Protein AF-A0A8T4YRM4-F1 (afdb_monomer_lite)

Secondary structure (DSSP, 8-state):
-HHHHHHHHHHHSTT-EEEETTTTEEEETTTEEEETTEEE--SHHHHHHHHHHHHHHHHHHHHHHHT-

Structure (mmCIF, N/CA/C/O backbone):
data_AF-A0A8T4YRM4-F1
#
_entry.id   AF-A0A8T4YRM4-F1
#
loop_
_atom_site.group_PDB
_atom_site.id
_atom_site.type_symbol
_atom_site.label_atom_id
_atom_site.label_alt_id
_atom_site.label_comp_id
_atom_site.label_asym_id
_atom_site.label_entity_id
_atom_site.label_seq_id
_atom_site.pdbx_PDB_ins_code
_atom_site.Cartn_x
_atom_site.Cartn_y
_atom_site.Cartn_z
_atom_site.occupancy
_atom_site.B_iso_or_equiv
_atom_site.auth_seq_id
_atom_site.auth_comp_id
_atom_site.auth_asym_id
_atom_site.auth_atom_id
_atom_site.pdbx_PDB_model_num
ATOM 1 N N . ASP A 1 1 ? -10.016 4.901 5.241 1.00 88.44 1 ASP A N 1
ATOM 2 C CA . ASP A 1 1 ? -10.447 5.396 3.921 1.00 88.44 1 ASP A CA 1
ATOM 3 C C . ASP A 1 1 ? -9.377 5.043 2.884 1.00 88.44 1 ASP A C 1
ATOM 5 O O . ASP A 1 1 ? -8.197 5.182 3.190 1.00 88.44 1 ASP A O 1
ATOM 9 N N . MET A 1 2 ? -9.754 4.542 1.703 1.00 91.06 2 MET A N 1
ATOM 10 C CA . MET A 1 2 ? -8.792 4.215 0.637 1.00 91.06 2 MET A CA 1
ATOM 11 C C . MET A 1 2 ? -8.142 5.466 0.035 1.00 91.06 2 MET A C 1
ATOM 13 O O . MET A 1 2 ? -6.986 5.412 -0.372 1.00 91.06 2 MET A O 1
ATOM 17 N N . GLU A 1 3 ? -8.834 6.605 0.022 1.00 93.19 3 GLU A N 1
ATOM 18 C CA . GLU A 1 3 ? -8.261 7.866 -0.447 1.00 93.19 3 GLU A CA 1
ATOM 19 C C . GLU A 1 3 ? -7.169 8.371 0.510 1.00 93.19 3 GLU A C 1
ATOM 21 O O . GLU A 1 3 ? -6.086 8.761 0.076 1.00 93.19 3 GLU A O 1
ATOM 26 N N . GLU A 1 4 ? -7.414 8.296 1.822 1.00 93.81 4 GLU A N 1
ATOM 27 C CA . GLU A 1 4 ? -6.416 8.617 2.855 1.00 93.81 4 GLU A CA 1
ATOM 28 C C . GLU A 1 4 ? -5.187 7.708 2.725 1.00 93.81 4 GLU A C 1
ATOM 30 O O . GLU A 1 4 ? -4.047 8.180 2.761 1.00 93.81 4 GLU A O 1
ATOM 35 N N . PHE A 1 5 ? -5.411 6.411 2.495 1.00 94.81 5 PHE A N 1
ATOM 36 C CA . PHE A 1 5 ? -4.323 5.466 2.274 1.00 94.81 5 PHE A CA 1
ATOM 37 C C . PHE A 1 5 ? -3.527 5.781 1.000 1.00 94.81 5 PHE A C 1
ATOM 39 O O . PHE A 1 5 ? -2.297 5.731 1.020 1.00 94.81 5 PHE A O 1
ATOM 46 N N . ALA A 1 6 ? -4.196 6.169 -0.090 1.00 95.69 6 ALA A N 1
ATOM 47 C CA . ALA A 1 6 ? -3.538 6.571 -1.331 1.00 95.69 6 ALA A CA 1
ATOM 48 C C . ALA A 1 6 ? -2.630 7.794 -1.134 1.00 95.69 6 ALA A C 1
ATOM 50 O O . ALA A 1 6 ? -1.496 7.786 -1.608 1.00 95.69 6 ALA A O 1
ATOM 51 N N . ARG A 1 7 ? -3.086 8.809 -0.386 1.00 95.12 7 ARG A N 1
ATOM 52 C CA . ARG A 1 7 ? -2.271 9.992 -0.052 1.00 95.12 7 ARG A CA 1
ATOM 53 C C . ARG A 1 7 ? -1.028 9.610 0.751 1.00 95.12 7 ARG A C 1
ATOM 55 O O . ARG A 1 7 ? 0.069 10.047 0.425 1.00 95.12 7 ARG A O 1
ATOM 62 N N . ARG A 1 8 ? -1.180 8.731 1.746 1.00 94.56 8 ARG A N 1
ATOM 63 C CA . ARG A 1 8 ? -0.056 8.233 2.555 1.00 94.56 8 ARG A CA 1
ATOM 64 C C . ARG A 1 8 ? 0.940 7.417 1.733 1.00 94.56 8 ARG A C 1
ATOM 66 O O . ARG A 1 8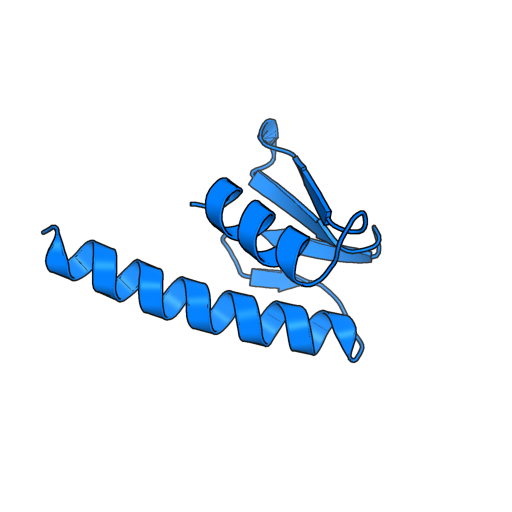 ? 2.142 7.484 1.973 1.00 94.56 8 ARG A O 1
ATOM 73 N N . LEU A 1 9 ? 0.458 6.642 0.763 1.00 95.56 9 LEU A N 1
ATOM 74 C CA . LEU A 1 9 ? 1.335 5.953 -0.178 1.00 95.56 9 LEU A CA 1
ATOM 75 C C . LEU A 1 9 ? 2.063 6.940 -1.100 1.00 95.56 9 LEU A C 1
ATOM 77 O O . LEU A 1 9 ? 3.238 6.718 -1.363 1.00 95.56 9 LEU A O 1
ATOM 81 N N . GLU A 1 10 ? 1.415 8.012 -1.561 1.00 96.12 10 GLU A N 1
ATOM 82 C CA . GLU A 1 10 ? 2.018 9.024 -2.446 1.00 96.12 10 GLU A CA 1
ATOM 83 C C . GLU A 1 10 ? 3.158 9.796 -1.756 1.00 96.12 10 GLU A C 1
ATOM 85 O O . GLU A 1 10 ? 4.160 10.110 -2.394 1.00 96.12 10 GLU A O 1
ATOM 90 N N . GLU A 1 11 ? 3.076 10.023 -0.441 1.00 96.00 11 GLU A N 1
ATOM 91 C CA . GLU A 1 11 ? 4.180 10.600 0.346 1.00 96.00 11 GLU A CA 1
ATOM 92 C C . GLU A 1 11 ? 5.434 9.709 0.359 1.00 96.00 11 GLU A C 1
ATOM 94 O O . GLU A 1 11 ? 6.561 10.205 0.391 1.00 96.00 11 GLU A O 1
ATOM 99 N N . VAL A 1 12 ? 5.250 8.386 0.331 1.00 95.25 12 VAL A N 1
ATOM 100 C CA . VAL A 1 12 ? 6.347 7.404 0.349 1.00 95.25 12 VAL A CA 1
ATOM 101 C C . VAL A 1 12 ? 6.828 7.071 -1.064 1.00 95.25 12 VAL A C 1
ATOM 103 O O . VAL A 1 12 ? 8.019 6.845 -1.283 1.00 95.25 12 VAL A O 1
ATOM 106 N N . PHE A 1 13 ? 5.907 7.029 -2.023 1.00 94.94 13 PHE A N 1
ATOM 107 C CA . PHE A 1 13 ? 6.128 6.629 -3.407 1.00 94.94 13 PHE A CA 1
ATOM 108 C C . PHE A 1 13 ? 5.643 7.728 -4.369 1.00 94.94 13 PHE A C 1
ATOM 110 O O . PHE A 1 13 ? 4.670 7.527 -5.098 1.00 94.94 13 PHE A O 1
ATOM 117 N N . PRO A 1 14 ? 6.322 8.884 -4.415 1.00 94.62 14 PRO A N 1
ATOM 118 C CA . PRO A 1 14 ? 5.857 10.031 -5.186 1.00 94.62 14 PRO A CA 1
ATOM 119 C C . PRO A 1 14 ? 5.791 9.721 -6.681 1.00 94.62 14 PRO A C 1
ATOM 121 O O . PRO A 1 14 ? 6.726 9.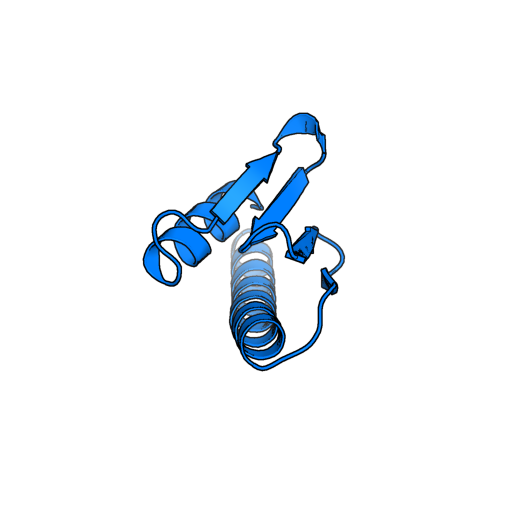148 -7.249 1.00 94.62 14 PRO A O 1
ATOM 124 N N . LYS A 1 15 ? 4.700 10.144 -7.329 1.00 94.88 15 LYS A N 1
ATOM 125 C CA . LYS A 1 15 ? 4.385 9.929 -8.754 1.00 94.88 15 LYS A CA 1
ATOM 126 C C . LYS A 1 15 ? 4.261 8.460 -9.160 1.00 94.88 15 LYS A C 1
ATOM 128 O O . LYS A 1 15 ? 4.272 8.149 -10.350 1.00 94.88 15 LYS A O 1
ATOM 133 N N . MET A 1 16 ? 4.175 7.555 -8.190 1.00 95.50 16 MET A N 1
ATOM 134 C CA . MET A 1 16 ? 4.077 6.116 -8.426 1.00 95.50 16 MET A CA 1
ATOM 135 C C . MET A 1 16 ? 2.740 5.543 -7.962 1.00 95.50 16 MET A C 1
ATOM 137 O O . MET A 1 16 ? 2.500 4.358 -8.195 1.00 95.50 16 MET A O 1
ATOM 141 N N . VAL A 1 17 ? 1.878 6.345 -7.331 1.00 96.88 17 VAL A N 1
ATOM 142 C CA . VAL A 1 17 ? 0.578 5.909 -6.826 1.00 96.88 17 VAL A CA 1
ATOM 143 C C . VAL A 1 17 ? -0.537 6.442 -7.711 1.00 96.88 17 VAL A C 1
ATOM 145 O O . VAL A 1 17 ? -0.592 7.615 -8.068 1.00 96.88 17 VAL A O 1
ATOM 148 N N . ARG A 1 18 ? -1.473 5.560 -8.049 1.00 96.06 18 ARG A N 1
ATOM 149 C CA . ARG A 1 18 ? -2.712 5.921 -8.730 1.00 96.06 18 ARG A CA 1
ATOM 150 C C . ARG A 1 18 ? -3.882 5.325 -7.976 1.00 96.06 18 ARG A C 1
ATOM 152 O O . ARG A 1 18 ? -3.945 4.112 -7.799 1.00 96.06 18 ARG A O 1
ATOM 159 N N . TYR A 1 19 ? -4.809 6.174 -7.554 1.00 96.31 19 TYR A N 1
ATOM 160 C CA . TYR A 1 19 ? -6.077 5.749 -6.978 1.00 96.31 19 TYR A CA 1
ATOM 161 C C . TYR A 1 19 ? -7.157 5.726 -8.061 1.00 96.31 19 TYR A C 1
ATOM 163 O O . TYR A 1 19 ? -7.244 6.648 -8.870 1.00 96.31 19 TYR A O 1
ATOM 171 N N . ILE A 1 20 ? -7.948 4.656 -8.086 1.00 95.00 20 ILE A N 1
ATOM 172 C CA . ILE A 1 20 ? -9.101 4.446 -8.963 1.00 95.00 20 ILE A CA 1
ATOM 173 C C . ILE A 1 20 ? -10.337 4.422 -8.050 1.00 95.00 20 ILE A C 1
ATOM 175 O O . ILE A 1 20 ? -10.661 3.357 -7.503 1.00 95.00 20 ILE A O 1
ATOM 179 N N . PRO A 1 21 ? -10.993 5.577 -7.821 1.00 92.50 21 PRO A N 1
ATOM 180 C CA . PRO A 1 21 ? -12.091 5.699 -6.863 1.00 92.50 21 PRO A CA 1
ATOM 181 C C . PRO A 1 21 ? -13.269 4.774 -7.171 1.00 92.50 21 PRO A C 1
ATOM 183 O O . PRO A 1 21 ? -13.849 4.189 -6.259 1.00 92.50 21 PRO A O 1
ATOM 186 N N . GLU A 1 22 ? -13.582 4.586 -8.454 1.00 92.62 22 GLU A N 1
ATOM 187 C CA . GLU A 1 22 ? -14.711 3.780 -8.927 1.00 92.62 22 GLU A CA 1
ATOM 18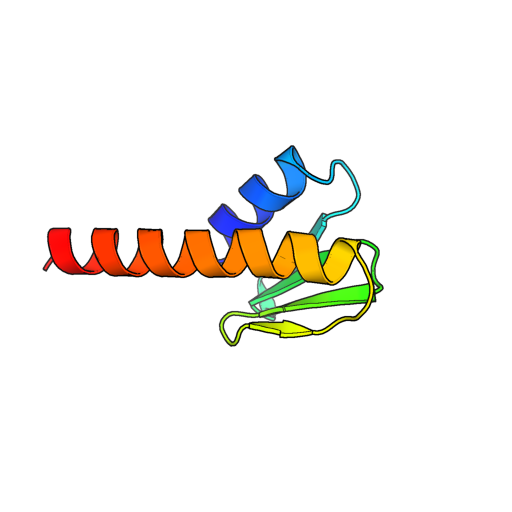8 C C . GLU A 1 22 ? -14.554 2.304 -8.547 1.00 92.62 22 GLU A C 1
ATOM 190 O O . GLU A 1 22 ? -15.534 1.623 -8.255 1.00 92.62 22 GLU A O 1
ATOM 195 N N . ALA A 1 23 ? -13.311 1.816 -8.526 1.00 93.44 23 ALA A N 1
ATOM 196 C CA . ALA A 1 23 ? -12.984 0.435 -8.190 1.00 93.44 23 ALA A CA 1
ATOM 197 C C . ALA A 1 23 ? -12.509 0.265 -6.738 1.00 93.44 23 ALA A C 1
ATOM 199 O O . ALA A 1 23 ? -12.309 -0.867 -6.300 1.00 93.44 23 ALA A O 1
ATOM 200 N N . ARG A 1 24 ? -12.286 1.365 -6.002 1.00 93.81 24 ARG A N 1
ATOM 201 C CA . ARG A 1 24 ? -11.580 1.383 -4.706 1.00 93.81 24 ARG A CA 1
ATOM 202 C C . ARG A 1 24 ? -10.242 0.641 -4.752 1.00 93.81 24 ARG A C 1
ATOM 204 O O . ARG A 1 24 ? -9.873 -0.095 -3.837 1.00 93.81 24 ARG A O 1
ATOM 211 N N . VAL A 1 25 ? -9.517 0.834 -5.849 1.00 95.81 25 VAL A N 1
ATOM 212 C CA . VAL A 1 25 ? -8.226 0.194 -6.107 1.00 95.81 25 VAL A CA 1
ATOM 213 C C . VAL A 1 25 ? -7.147 1.260 -6.117 1.00 95.81 25 VAL A C 1
ATOM 215 O O . VAL A 1 25 ? -7.294 2.291 -6.767 1.00 95.81 25 VAL A O 1
ATOM 218 N N . ILE A 1 26 ? -6.033 0.990 -5.449 1.00 96.88 26 ILE A N 1
ATOM 219 C CA . ILE A 1 26 ? -4.806 1.767 -5.604 1.00 96.88 26 ILE A CA 1
ATOM 220 C C . ILE A 1 26 ? -3.798 0.897 -6.338 1.00 96.88 26 ILE A C 1
ATOM 222 O O . ILE A 1 26 ? -3.615 -0.273 -6.006 1.00 96.88 26 ILE A O 1
ATOM 226 N N . THR A 1 27 ? -3.122 1.459 -7.328 1.00 96.44 27 THR A N 1
ATOM 227 C CA . THR A 1 27 ? -1.995 0.809 -7.991 1.00 96.44 27 THR A CA 1
ATOM 228 C C . THR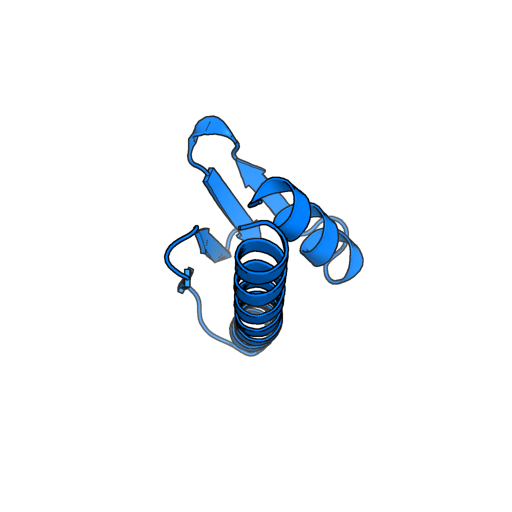 A 1 27 ? -0.712 1.557 -7.678 1.00 96.44 27 THR A C 1
ATOM 230 O O . THR A 1 27 ? -0.666 2.776 -7.840 1.00 96.44 27 THR A O 1
ATOM 233 N N . VAL A 1 28 ? 0.328 0.828 -7.277 1.00 96.00 28 VAL A N 1
ATOM 234 C CA . VAL A 1 28 ? 1.686 1.355 -7.105 1.00 96.00 28 VAL A CA 1
ATOM 235 C C . VAL A 1 28 ? 2.565 0.787 -8.215 1.00 96.00 28 VAL A C 1
ATOM 237 O O . VAL A 1 28 ? 2.617 -0.433 -8.403 1.00 96.00 28 VAL A O 1
ATOM 240 N N . LEU A 1 29 ? 3.230 1.665 -8.973 1.00 93.69 29 LEU A N 1
ATOM 241 C CA . LEU A 1 29 ? 4.073 1.303 -10.125 1.00 93.69 29 LEU A CA 1
ATOM 242 C C . LEU A 1 29 ? 3.365 0.435 -11.182 1.00 93.69 29 LEU A C 1
ATOM 244 O O . LEU A 1 29 ? 4.014 -0.360 -11.857 1.00 93.69 29 LEU A O 1
ATOM 248 N N . GLU A 1 30 ? 2.033 0.511 -11.265 1.00 89.62 30 GLU A N 1
ATOM 249 C CA . GLU A 1 30 ? 1.183 -0.323 -12.140 1.00 89.62 30 GLU A CA 1
ATOM 250 C C . GLU A 1 30 ? 1.328 -1.848 -11.936 1.00 89.62 30 GLU A C 1
ATOM 252 O O . GLU A 1 30 ? 0.723 -2.640 -12.654 1.00 89.62 30 GLU A O 1
ATOM 257 N N . ARG A 1 31 ? 2.110 -2.279 -10.938 1.00 92.44 31 ARG A N 1
ATOM 258 C CA . ARG A 1 31 ? 2.460 -3.684 -10.677 1.00 92.44 31 ARG A CA 1
ATOM 259 C C . ARG A 1 31 ? 1.918 -4.200 -9.357 1.00 92.44 31 ARG A C 1
ATOM 261 O O . ARG A 1 31 ? 1.708 -5.399 -9.213 1.00 92.44 31 ARG A O 1
ATOM 268 N N . ILE A 1 32 ? 1.733 -3.310 -8.390 1.00 96.56 32 ILE A N 1
ATOM 269 C CA . ILE A 1 32 ? 1.218 -3.649 -7.067 1.00 96.56 32 ILE A CA 1
ATOM 270 C C . ILE A 1 32 ? -0.196 -3.109 -6.987 1.00 96.56 32 ILE A C 1
ATOM 272 O O . ILE A 1 32 ? -0.412 -1.921 -7.222 1.00 96.56 32 ILE A O 1
ATOM 276 N N . ARG A 1 33 ? -1.147 -3.973 -6.645 1.00 96.62 33 ARG A N 1
ATOM 277 C CA . ARG A 1 33 ? -2.547 -3.601 -6.467 1.00 96.62 33 ARG A CA 1
ATOM 278 C C . ARG A 1 33 ? -2.888 -3.635 -4.986 1.00 96.62 33 ARG A C 1
ATOM 280 O O . ARG A 1 33 ? -2.585 -4.600 -4.298 1.00 96.62 33 ARG A O 1
ATOM 287 N N . VAL A 1 34 ? -3.524 -2.586 -4.495 1.00 96.62 34 VAL A N 1
ATOM 288 C CA . VAL A 1 34 ? -4.010 -2.486 -3.122 1.00 96.62 34 VAL A CA 1
ATOM 289 C C . VAL A 1 34 ? -5.513 -2.290 -3.176 1.00 96.62 34 VAL A C 1
ATOM 291 O O . VAL A 1 34 ? -6.020 -1.434 -3.902 1.00 96.62 34 VAL A O 1
ATOM 294 N N . THR A 1 35 ? -6.219 -3.089 -2.393 1.00 95.12 35 THR A N 1
ATOM 295 C CA . THR A 1 35 ? -7.665 -3.000 -2.199 1.00 95.12 35 THR A CA 1
ATOM 296 C C . THR A 1 35 ? -7.975 -2.991 -0.708 1.00 95.12 35 THR A C 1
ATOM 298 O O . THR A 1 35 ? -7.102 -3.262 0.115 1.00 95.12 35 THR A O 1
ATOM 301 N N . GLU A 1 36 ? -9.239 -2.780 -0.349 1.00 90.00 36 GLU A N 1
ATOM 302 C CA . GLU A 1 36 ? -9.711 -2.913 1.039 1.00 90.00 36 GLU A CA 1
ATOM 303 C C . GLU A 1 36 ? -9.444 -4.314 1.631 1.00 90.00 36 GLU A C 1
ATOM 305 O O . GLU A 1 36 ? -9.418 -4.483 2.847 1.00 90.00 36 GLU A O 1
ATOM 310 N N . ARG A 1 37 ? -9.227 -5.327 0.778 1.00 90.56 37 ARG A N 1
ATOM 311 C CA . ARG A 1 37 ? -8.946 -6.710 1.190 1.00 90.56 37 ARG A CA 1
ATOM 312 C C . ARG A 1 37 ? -7.464 -6.980 1.448 1.00 90.56 37 ARG A C 1
ATOM 314 O O . ARG A 1 37 ? -7.151 -7.993 2.064 1.00 90.56 37 ARG A O 1
ATOM 321 N N . GLY A 1 38 ? -6.565 -6.125 0.960 1.00 92.75 38 GLY A N 1
ATOM 322 C CA . GLY A 1 38 ? -5.123 -6.312 1.099 1.00 92.75 38 GLY A CA 1
ATOM 323 C C . GLY A 1 38 ? -4.315 -5.910 -0.132 1.00 92.75 38 GLY A C 1
ATOM 324 O O . GLY A 1 38 ? -4.807 -5.245 -1.048 1.00 92.75 38 GLY A O 1
ATOM 325 N N . VAL A 1 39 ? -3.050 -6.334 -0.127 1.00 96.50 39 VAL A N 1
ATOM 326 C CA . VAL A 1 39 ? -2.030 -5.975 -1.119 1.00 96.50 39 VAL A CA 1
ATOM 327 C C . VAL A 1 39 ? -1.654 -7.189 -1.966 1.00 96.50 39 VAL A C 1
ATOM 329 O O . VAL A 1 39 ? -1.191 -8.209 -1.454 1.00 96.50 39 VAL A O 1
ATOM 332 N N . GLU A 1 40 ? -1.788 -7.046 -3.277 1.00 95.56 40 GLU A N 1
ATOM 333 C CA . GLU A 1 40 ? -1.403 -8.017 -4.294 1.00 95.56 40 GLU A CA 1
ATOM 334 C C . GLU A 1 40 ? -0.131 -7.536 -5.002 1.00 95.56 40 GLU A C 1
ATOM 336 O O . GLU A 1 40 ? -0.081 -6.441 -5.564 1.00 95.56 40 GLU A O 1
ATOM 341 N N . GLY A 1 41 ? 0.915 -8.359 -4.967 1.00 93.62 41 GLY A N 1
ATOM 342 C CA . GLY A 1 41 ? 2.212 -8.043 -5.558 1.00 93.62 41 GLY A CA 1
ATOM 343 C C . GLY A 1 41 ? 3.359 -8.795 -4.888 1.00 93.62 41 GLY A C 1
ATOM 344 O O . GLY A 1 41 ? 3.207 -9.396 -3.817 1.00 93.62 41 GLY A O 1
ATOM 345 N N . THR A 1 42 ? 4.523 -8.755 -5.531 1.00 93.06 42 THR A N 1
ATOM 346 C CA . THR A 1 42 ? 5.750 -9.421 -5.079 1.00 93.06 42 THR A CA 1
ATOM 347 C C . THR A 1 42 ? 6.950 -8.474 -5.118 1.00 93.06 42 THR A C 1
ATOM 349 O O . THR A 1 42 ? 6.942 -7.452 -5.808 1.00 93.06 42 THR A O 1
ATOM 352 N N . GLY A 1 43 ? 7.988 -8.816 -4.352 1.00 94.25 43 GLY A N 1
ATOM 353 C CA . GLY A 1 43 ? 9.225 -8.046 -4.264 1.00 94.25 43 GLY A CA 1
ATOM 354 C C . GLY A 1 43 ? 9.233 -6.994 -3.145 1.00 94.25 43 GLY A C 1
ATOM 355 O O . GLY A 1 43 ? 8.221 -6.771 -2.478 1.00 94.25 43 GLY A O 1
ATOM 356 N N . PRO A 1 44 ? 10.371 -6.302 -2.961 1.00 94.31 44 PRO A N 1
ATOM 357 C CA . PRO A 1 44 ? 10.614 -5.447 -1.796 1.00 94.31 44 PRO A CA 1
ATOM 358 C C . PRO A 1 44 ? 9.647 -4.261 -1.699 1.00 94.31 44 PRO A C 1
ATOM 360 O O . PRO A 1 44 ? 9.306 -3.815 -0.605 1.00 94.31 44 PRO A O 1
ATOM 363 N N . ILE A 1 45 ? 9.162 -3.762 -2.840 1.00 94.38 45 ILE A N 1
ATOM 364 C CA . ILE A 1 45 ? 8.170 -2.682 -2.874 1.00 94.38 45 ILE A CA 1
ATOM 365 C C . ILE A 1 45 ? 6.814 -3.195 -2.377 1.00 94.38 45 ILE A C 1
ATOM 367 O O . ILE A 1 45 ? 6.173 -2.524 -1.575 1.00 94.38 45 ILE A O 1
ATOM 371 N N . ALA A 1 46 ? 6.397 -4.398 -2.785 1.00 95.94 46 ALA A N 1
ATOM 372 C CA . ALA A 1 46 ? 5.146 -4.992 -2.319 1.00 95.94 46 ALA A CA 1
ATOM 373 C C . ALA A 1 46 ? 5.179 -5.251 -0.808 1.00 95.94 46 ALA A C 1
ATOM 375 O O . ALA A 1 46 ? 4.202 -4.967 -0.121 1.00 95.94 46 ALA A O 1
ATOM 376 N N . ASP A 1 47 ? 6.315 -5.709 -0.276 1.00 95.94 47 ASP A N 1
ATOM 377 C CA . ASP A 1 47 ? 6.496 -5.903 1.167 1.00 95.94 47 ASP A CA 1
ATOM 378 C C . ASP A 1 47 ? 6.451 -4.576 1.930 1.00 95.94 47 ASP A C 1
ATOM 380 O O . ASP A 1 47 ? 5.841 -4.483 2.999 1.00 95.94 47 ASP A O 1
ATOM 384 N N . ARG A 1 48 ? 7.014 -3.508 1.351 1.00 95.62 48 ARG A N 1
ATOM 385 C CA . ARG A 1 48 ? 6.913 -2.167 1.932 1.00 95.62 48 ARG A CA 1
ATOM 386 C C . ARG A 1 48 ? 5.474 -1.651 1.938 1.00 95.62 48 ARG A C 1
ATOM 388 O O . ARG A 1 48 ? 5.042 -1.115 2.955 1.00 95.62 48 ARG A O 1
ATOM 395 N N . VAL A 1 49 ? 4.737 -1.832 0.843 1.00 96.25 49 VAL A N 1
ATOM 396 C CA . VAL A 1 49 ? 3.319 -1.448 0.740 1.00 96.25 49 VAL A CA 1
ATOM 397 C C . VAL A 1 49 ? 2.464 -2.258 1.720 1.00 96.25 49 VAL A C 1
ATOM 399 O O . VAL A 1 49 ? 1.643 -1.663 2.413 1.00 96.25 49 VAL A O 1
ATOM 402 N N . ARG A 1 50 ? 2.705 -3.572 1.854 1.00 95.81 50 ARG A N 1
ATOM 403 C CA . ARG A 1 50 ? 2.071 -4.437 2.869 1.00 95.81 50 ARG A CA 1
ATOM 404 C C . ARG A 1 50 ? 2.271 -3.896 4.280 1.00 95.81 50 ARG A C 1
ATOM 406 O O . ARG A 1 50 ? 1.298 -3.657 4.977 1.00 95.81 50 ARG A O 1
ATOM 413 N N . SER A 1 51 ? 3.512 -3.588 4.657 1.00 95.56 51 SER A N 1
ATOM 414 C CA . SER A 1 51 ? 3.805 -3.051 5.991 1.00 95.56 51 SER A CA 1
ATOM 415 C C . SER A 1 51 ? 3.090 -1.723 6.281 1.00 95.56 51 SER A C 1
ATOM 417 O O . SER A 1 51 ? 2.683 -1.479 7.416 1.00 95.56 51 SER A O 1
ATOM 419 N N . ILE A 1 52 ? 2.931 -0.856 5.276 1.00 95.31 52 ILE A N 1
ATOM 420 C CA . ILE A 1 52 ? 2.195 0.409 5.424 1.00 95.31 52 ILE A CA 1
ATOM 421 C C . ILE A 1 52 ? 0.684 0.149 5.522 1.00 95.31 52 ILE A C 1
ATOM 423 O O . ILE A 1 52 ? 0.016 0.783 6.336 1.00 95.31 52 ILE A O 1
ATOM 427 N N . PHE A 1 53 ? 0.159 -0.798 4.738 1.00 95.31 53 PHE A N 1
ATOM 428 C CA . PHE A 1 53 ? -1.243 -1.214 4.780 1.00 95.31 53 PHE A CA 1
ATOM 429 C C . PHE A 1 53 ? -1.625 -1.806 6.136 1.00 95.31 53 PHE A C 1
ATOM 431 O O . PHE A 1 53 ? -2.615 -1.377 6.719 1.00 95.31 53 PHE A O 1
ATOM 438 N N . ASP A 1 54 ? -0.821 -2.726 6.671 1.00 94.25 54 ASP A N 1
ATOM 439 C CA . ASP A 1 54 ? -1.101 -3.379 7.952 1.00 94.25 54 ASP A CA 1
ATOM 440 C C . ASP A 1 54 ? -1.198 -2.348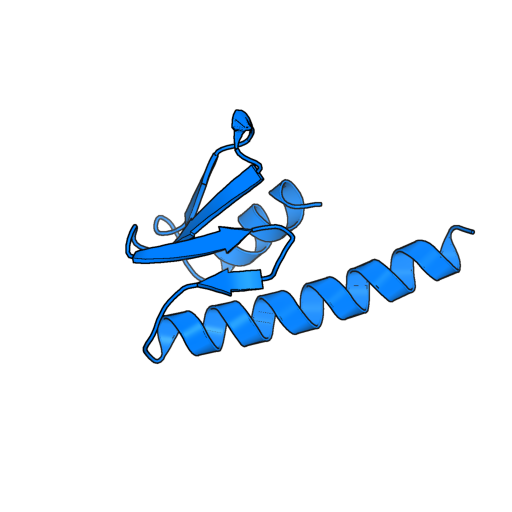 9.082 1.00 94.25 54 ASP A C 1
ATOM 442 O O . ASP A 1 54 ? 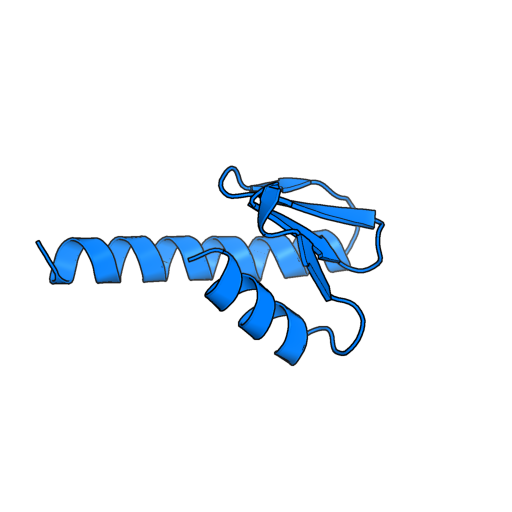-2.195 -2.307 9.802 1.00 94.25 54 ASP A O 1
ATOM 446 N N . LYS A 1 55 ? -0.227 -1.426 9.151 1.00 93.69 55 LYS A N 1
ATOM 447 C CA . LYS A 1 55 ? -0.244 -0.312 10.112 1.00 93.69 55 LYS A CA 1
ATOM 448 C C . LYS A 1 55 ? -1.477 0.571 9.947 1.00 93.69 55 LYS A C 1
ATOM 450 O O . LYS A 1 55 ? -2.118 0.918 10.932 1.00 93.69 55 LYS A O 1
ATOM 455 N N . PHE A 1 56 ? -1.833 0.906 8.707 1.00 92.56 56 PHE A N 1
ATOM 456 C CA . PHE A 1 56 ? -3.017 1.713 8.429 1.00 92.56 56 PHE A CA 1
ATOM 457 C C . PHE A 1 56 ? -4.305 1.021 8.884 1.00 92.56 56 PHE A C 1
ATOM 459 O O . PHE A 1 56 ? -5.176 1.667 9.457 1.00 92.56 56 PHE A O 1
ATOM 466 N N . VAL A 1 57 ? -4.431 -0.289 8.660 1.00 90.50 57 VAL A N 1
ATOM 467 C CA . VAL A 1 57 ? -5.596 -1.071 9.092 1.00 90.50 57 VAL A CA 1
ATOM 468 C C . VAL A 1 57 ? -5.684 -1.142 10.615 1.00 90.50 57 VAL A C 1
ATOM 470 O O . VAL A 1 57 ? -6.786 -1.031 11.153 1.00 90.50 57 VAL A O 1
ATOM 473 N N . GLU A 1 58 ? -4.562 -1.312 11.315 1.00 90.88 58 GLU A N 1
ATOM 474 C CA . GLU A 1 58 ? -4.525 -1.253 12.781 1.00 90.88 58 GLU A CA 1
ATOM 475 C C . GLU A 1 58 ? -4.981 0.119 13.293 1.00 90.88 58 GLU A C 1
ATOM 477 O O . GLU A 1 58 ? -5.928 0.195 14.076 1.00 90.88 58 GLU A O 1
ATOM 482 N N . GLU A 1 59 ? -4.404 1.208 12.779 1.00 89.06 59 GLU A N 1
ATOM 483 C CA . GLU A 1 59 ? -4.791 2.579 13.141 1.00 89.06 59 GLU A CA 1
ATOM 484 C C . GLU A 1 59 ? -6.268 2.864 12.826 1.00 89.06 59 GLU A C 1
ATOM 486 O O . GLU A 1 59 ? -6.968 3.521 13.601 1.00 89.06 59 GLU A O 1
ATOM 491 N N . TRP A 1 60 ? -6.768 2.354 11.699 1.00 87.19 60 TRP A N 1
ATOM 492 C CA . TRP A 1 60 ? -8.158 2.529 11.292 1.00 87.19 60 TRP A CA 1
ATOM 493 C C . TRP A 1 60 ? -9.121 1.775 12.216 1.00 87.19 60 TRP A C 1
ATOM 495 O O . TRP A 1 60 ? -10.153 2.325 12.599 1.00 87.19 60 TRP A O 1
ATOM 505 N N . LYS A 1 61 ? -8.777 0.551 12.637 1.00 83.38 61 LYS A N 1
ATOM 506 C CA . LYS A 1 61 ? -9.561 -0.213 13.622 1.00 83.38 61 LYS A CA 1
ATOM 507 C C . LYS A 1 61 ? -9.618 0.491 14.977 1.00 83.38 61 LYS A C 1
ATOM 509 O O . LYS A 1 61 ? -10.689 0.541 15.580 1.00 83.38 61 LYS A O 1
ATOM 514 N N . GLU A 1 62 ? -8.503 1.055 15.434 1.00 85.00 62 GLU A N 1
ATOM 515 C CA . GLU A 1 62 ? -8.442 1.794 16.700 1.00 85.00 62 GLU A CA 1
ATOM 516 C C . GLU A 1 62 ? -9.279 3.084 16.643 1.00 85.00 62 GLU A C 1
ATOM 518 O O . GLU A 1 62 ? -10.087 3.334 17.538 1.00 85.00 62 GLU A O 1
ATOM 523 N N . LYS A 1 63 ? -9.190 3.858 15.549 1.00 77.19 63 LYS A N 1
ATOM 524 C CA . LYS A 1 63 ? -10.036 5.050 15.335 1.00 77.19 63 LYS A CA 1
ATOM 525 C C . LYS A 1 63 ? -11.532 4.718 15.306 1.00 77.19 63 LYS A C 1
ATOM 527 O O . LYS A 1 63 ? -12.333 5.479 15.847 1.00 77.19 63 LYS A O 1
ATOM 532 N N . GLN A 1 64 ? -11.910 3.593 14.698 1.00 72.81 64 GLN A N 1
ATOM 533 C CA . GLN A 1 64 ? -13.310 3.161 14.628 1.00 72.81 64 GLN A CA 1
ATOM 534 C C . GLN A 1 64 ? -13.857 2.736 15.994 1.00 72.81 64 GLN A C 1
ATOM 536 O O . GLN A 1 64 ? -15.002 3.041 16.305 1.00 72.81 64 GLN A O 1
ATOM 541 N N . LYS A 1 65 ? -13.042 2.088 16.838 1.00 70.50 65 LYS A N 1
ATOM 542 C CA . LYS A 1 65 ? -13.430 1.753 18.219 1.00 70.50 65 LYS A CA 1
ATOM 543 C C . LYS A 1 65 ? -13.555 2.977 19.121 1.00 70.50 65 LYS A C 1
ATOM 545 O O . LYS A 1 65 ? -14.418 2.989 19.981 1.00 70.50 65 LYS A O 1
ATOM 550 N N . ALA A 1 66 ? -12.701 3.983 18.944 1.00 70.62 66 ALA A N 1
ATOM 551 C CA . ALA A 1 66 ? -12.747 5.211 19.740 1.00 70.62 66 ALA A CA 1
ATOM 552 C C . ALA A 1 66 ? -13.930 6.133 19.383 1.00 70.62 66 ALA A C 1
ATOM 554 O O . ALA A 1 66 ? -14.218 7.069 20.125 1.00 70.62 66 ALA A O 1
ATOM 555 N N . SER A 1 67 ? -14.586 5.884 18.244 1.00 60.31 67 SER A N 1
ATOM 556 C CA . SER A 1 67 ? -15.709 6.682 17.733 1.00 60.31 67 SER A CA 1
ATOM 557 C C . SER A 1 67 ? -17.073 5.988 17.895 1.00 60.31 67 SER A C 1
ATOM 559 O O . SER A 1 67 ? -18.071 6.523 17.413 1.00 60.31 67 SER A O 1
ATOM 561 N N . ALA A 1 68 ? -17.111 4.809 18.531 1.00 54.56 68 ALA A N 1
ATOM 562 C CA . ALA A 1 68 ? -18.302 3.999 18.810 1.00 54.56 68 ALA A CA 1
ATOM 563 C C . ALA A 1 68 ? -18.589 3.962 20.316 1.00 54.56 68 ALA A C 1
ATOM 565 O O . ALA A 1 68 ? -19.787 3.968 20.675 1.00 54.56 68 ALA A O 1
#

pLDDT: mean 91.55, std 8.24, range [54.56, 96.88]

Radius of gyration: 11.88 Å; chains: 1; bounding box: 29×20×32 Å

Sequence (68 aa):
DMEEFARRLEEVFPKMVRYIPEARVITVLERIRVTERGVEGTGPIADRVRSIFDKFVEEWKEKQKASA

Foldseek 3Di:
DLVVLQVVVCVVQPPQWDADPVQQWIGGVVAWIQHPVAIDHDDPVSVVSRVSVVVVVVVVVVVVVVVD